Protein AF-A0A820NX47-F1 (afdb_monomer)

pLDDT: mean 87.65, std 7.88, range [65.31, 95.31]

Solvent-accessible surface area (backbone atoms only — not comparable to full-atom values): 5127 Å² total; per-residue (Å²): 118,66,65,67,52,45,78,73,42,63,96,63,88,57,90,90,63,49,72,68,59,54,57,49,37,22,56,49,50,28,53,40,23,71,73,65,37,59,72,48,40,54,53,22,44,54,52,40,56,39,61,71,37,76,85,41,85,61,36,78,70,58,60,73,75,41,46,62,26,22,53,54,26,30,70,74,71,51,56,73,67,52,53,53,65,72,72,110

Foldseek 3Di:
DLVVLPVVQDQDDDVPDDPVNLLVNLVSLLVCLLVDVVVSLVVLVVLVVLCLPPVRPCVVVRDPSNVVSSLNSCVNPHDPVSVVSVVD

Mean predicted aligned error: 4.3 Å

Secondary structure (DSSP, 8-state):
-HHHHHTTS-SSPPTT--HHHHHHHHHHHHHHHHTT-HHHHHHHHHHHHHHH-TT-GGGGGS-GGGHHHHHHHHHH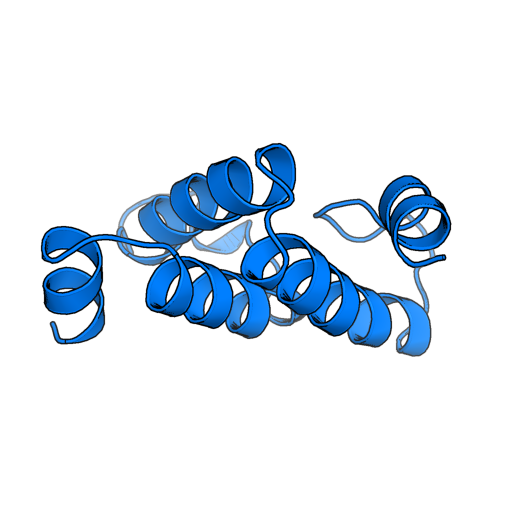H--HHHHHHHH-

InterPro domains:
  IPR024571 ERAP1-like C-terminal domain [PF11838] (1-86)

Organism: NCBI:txid392033

Structure (mmCIF, N/CA/C/O backbone):
data_AF-A0A820NX47-F1
#
_entry.id   AF-A0A820NX47-F1
#
loop_
_atom_site.group_PDB
_atom_site.id
_atom_site.type_symbol
_atom_site.label_atom_id
_atom_site.label_alt_id
_atom_site.label_comp_id
_atom_site.label_asym_id
_atom_site.label_entity_id
_atom_site.label_seq_id
_atom_site.pdbx_PDB_ins_code
_atom_site.Cartn_x
_atom_site.Cartn_y
_atom_site.Cartn_z
_atom_site.occupancy
_atom_site.B_iso_or_equiv
_atom_site.auth_seq_id
_atom_site.auth_comp_id
_atom_site.auth_asym_id
_atom_site.auth_atom_id
_atom_site.pdbx_PDB_model_num
ATOM 1 N N . LEU A 1 1 ? 1.596 -15.014 -10.473 1.00 65.31 1 LEU A N 1
ATOM 2 C CA . LEU A 1 1 ? 1.841 -14.012 -11.541 1.00 65.31 1 LEU A CA 1
ATOM 3 C C . LEU A 1 1 ? 2.106 -12.622 -10.955 1.00 65.31 1 LEU A C 1
ATOM 5 O O . LEU A 1 1 ? 3.198 -12.104 -11.141 1.00 65.31 1 LEU A O 1
ATOM 9 N N . LEU A 1 2 ? 1.161 -12.055 -10.196 1.00 71.62 2 LEU A N 1
ATOM 10 C CA . LEU A 1 2 ? 1.259 -10.689 -9.655 1.00 71.62 2 LEU A CA 1
ATOM 11 C C . LEU A 1 2 ? 2.383 -10.501 -8.626 1.00 71.62 2 LEU A C 1
ATOM 13 O O . LEU A 1 2 ? 2.998 -9.445 -8.598 1.00 71.62 2 LEU A O 1
ATOM 17 N N . SER A 1 3 ? 2.733 -11.537 -7.859 1.00 71.50 3 SER A N 1
ATOM 18 C CA . SER A 1 3 ? 3.826 -11.484 -6.875 1.00 71.50 3 SER A CA 1
ATOM 19 C C . SER A 1 3 ? 5.194 -11.163 -7.495 1.00 71.50 3 SER A C 1
ATOM 21 O O . SER A 1 3 ? 5.986 -10.454 -6.887 1.00 71.50 3 SER A O 1
ATOM 23 N N . ASN A 1 4 ? 5.465 -11.614 -8.727 1.00 77.31 4 ASN A N 1
ATOM 24 C CA . ASN A 1 4 ? 6.721 -11.300 -9.424 1.00 77.31 4 ASN A CA 1
ATOM 25 C C . ASN A 1 4 ? 6.779 -9.839 -9.882 1.00 77.31 4 ASN A C 1
ATOM 27 O O . ASN A 1 4 ? 7.863 -9.275 -9.983 1.00 77.31 4 ASN A O 1
ATOM 31 N N . ILE A 1 5 ? 5.622 -9.246 -10.184 1.00 75.44 5 ILE A N 1
ATOM 32 C CA . ILE A 1 5 ? 5.505 -7.833 -10.549 1.00 75.44 5 ILE A CA 1
ATOM 33 C C . ILE A 1 5 ? 5.579 -6.978 -9.279 1.00 75.44 5 ILE A C 1
ATOM 35 O O . ILE A 1 5 ? 6.330 -6.016 -9.258 1.00 75.44 5 ILE A O 1
ATOM 39 N N . TYR A 1 6 ? 4.904 -7.385 -8.201 1.00 74.69 6 TYR A N 1
ATOM 40 C CA . TYR A 1 6 ? 5.006 -6.763 -6.877 1.00 74.69 6 TYR A CA 1
ATOM 41 C C . TYR A 1 6 ? 6.452 -6.723 -6.363 1.00 74.69 6 TYR A C 1
ATOM 43 O O . TYR A 1 6 ? 6.921 -5.688 -5.924 1.00 74.69 6 TYR A O 1
ATOM 51 N N . ASN A 1 7 ? 7.220 -7.806 -6.493 1.00 77.88 7 ASN A N 1
ATOM 52 C CA . ASN A 1 7 ? 8.627 -7.795 -6.071 1.00 77.88 7 ASN A CA 1
ATOM 53 C C . ASN A 1 7 ? 9.515 -6.848 -6.903 1.00 7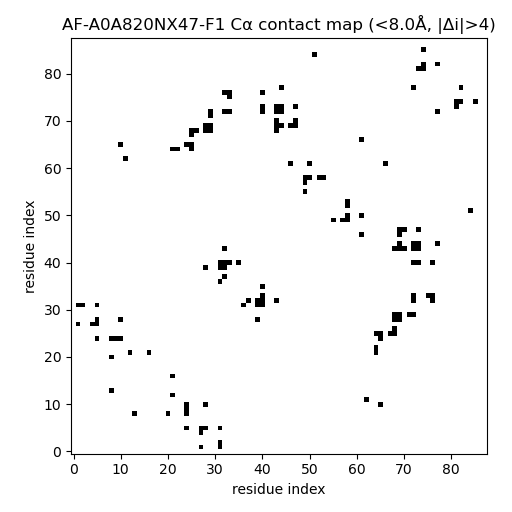7.88 7 ASN A C 1
ATOM 55 O O . ASN A 1 7 ? 10.621 -6.532 -6.482 1.00 77.88 7 ASN A O 1
ATOM 59 N N . LYS A 1 8 ? 9.057 -6.427 -8.089 1.00 75.81 8 LYS A N 1
ATOM 60 C CA . LYS A 1 8 ? 9.734 -5.439 -8.945 1.00 75.81 8 LYS A CA 1
ATOM 61 C C . LYS A 1 8 ? 9.189 -4.021 -8.762 1.00 75.81 8 LYS A C 1
ATOM 63 O O . LYS A 1 8 ? 9.868 -3.071 -9.132 1.00 75.81 8 LYS A O 1
ATOM 68 N N . LEU A 1 9 ? 7.968 -3.888 -8.250 1.00 70.62 9 LEU A N 1
ATOM 69 C CA . LEU A 1 9 ? 7.260 -2.633 -8.031 1.00 70.62 9 LEU A CA 1
ATOM 70 C C . LEU A 1 9 ? 7.048 -2.474 -6.528 1.00 70.62 9 LEU A C 1
ATOM 72 O O . LEU A 1 9 ? 6.122 -3.035 -5.951 1.00 70.62 9 LEU A O 1
ATOM 76 N N . GLU A 1 10 ? 7.935 -1.713 -5.897 1.00 84.00 10 GLU A N 1
ATOM 77 C CA . GLU A 1 10 ? 7.840 -1.383 -4.476 1.00 84.00 10 GLU A CA 1
ATOM 78 C C . GLU A 1 10 ? 6.624 -0.475 -4.185 1.00 84.00 10 GLU A C 1
ATOM 80 O O . GLU A 1 10 ? 5.740 -0.262 -5.020 1.00 84.00 10 GLU A O 1
ATOM 85 N N . TRP A 1 11 ? 6.561 0.117 -2.998 1.00 88.25 11 TRP A N 1
ATOM 86 C CA . TRP A 1 11 ? 5.531 1.111 -2.699 1.00 88.25 11 TRP A CA 1
ATOM 87 C C . TRP A 1 11 ? 5.852 2.493 -3.268 1.00 88.25 11 TRP A C 1
ATOM 89 O O . TRP A 1 11 ? 4.944 3.212 -3.676 1.00 88.25 11 TRP A O 1
ATOM 99 N N . ASP A 1 12 ? 7.134 2.841 -3.345 1.00 89.31 12 ASP A N 1
ATOM 100 C CA . ASP A 1 12 ? 7.592 4.166 -3.754 1.00 89.31 12 ASP A CA 1
ATOM 101 C C . ASP A 1 12 ? 8.223 4.132 -5.154 1.00 89.31 12 ASP A C 1
ATOM 103 O O . ASP A 1 12 ? 8.768 3.094 -5.552 1.00 89.31 12 ASP A O 1
ATOM 107 N N . PRO A 1 13 ? 8.129 5.227 -5.934 1.00 87.75 13 PRO A N 1
ATOM 108 C CA . PRO A 1 13 ? 8.692 5.287 -7.277 1.00 87.75 13 PRO A CA 1
ATOM 109 C C . PRO A 1 13 ? 10.160 4.890 -7.312 1.00 87.75 13 PRO A C 1
ATOM 111 O O . PRO A 1 13 ? 10.957 5.334 -6.486 1.00 87.75 13 PRO A O 1
ATOM 114 N N . LEU A 1 14 ? 10.522 4.092 -8.311 1.00 87.00 14 LEU A N 1
ATOM 115 C CA . LEU A 1 14 ? 11.919 3.754 -8.556 1.00 87.00 14 LEU A CA 1
ATOM 116 C C . LEU A 1 14 ? 12.610 4.884 -9.340 1.00 87.00 14 LEU A C 1
ATOM 118 O O . LEU A 1 14 ? 11.947 5.603 -10.097 1.00 87.00 14 LEU A O 1
ATOM 122 N N . PRO A 1 15 ? 13.942 5.035 -9.222 1.00 85.44 15 PRO A N 1
ATOM 123 C CA . PRO A 1 15 ? 14.692 5.946 -10.078 1.00 85.44 15 PRO A CA 1
ATOM 124 C C . PRO A 1 15 ? 14.416 5.657 -11.559 1.00 85.44 15 PRO A C 1
ATOM 126 O O . PRO A 1 15 ? 14.473 4.506 -11.990 1.00 85.44 15 PRO A O 1
ATOM 129 N N . ASN A 1 16 ? 14.141 6.706 -12.339 1.00 85.69 16 ASN A N 1
ATOM 130 C CA . ASN A 1 16 ? 13.795 6.615 -13.764 1.00 85.69 16 ASN A CA 1
ATO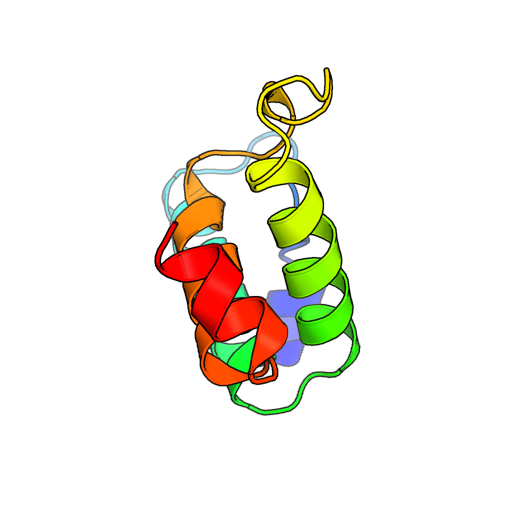M 131 C C . ASN A 1 16 ? 12.517 5.806 -14.065 1.00 85.69 16 ASN A C 1
ATOM 133 O O . ASN A 1 16 ? 12.372 5.256 -15.159 1.00 85.69 16 ASN A O 1
ATOM 137 N N . GLU A 1 17 ? 11.578 5.726 -13.117 1.00 85.38 17 GLU A N 1
ATOM 138 C CA . GLU A 1 17 ? 10.278 5.106 -13.362 1.00 85.38 17 GLU A CA 1
ATOM 139 C C . GLU A 1 17 ? 9.486 5.862 -14.444 1.00 85.38 17 GLU A C 1
ATOM 141 O O . GLU A 1 17 ? 9.214 7.057 -14.334 1.00 85.38 17 GLU A O 1
ATOM 146 N N . GLY A 1 18 ? 9.073 5.139 -15.487 1.00 87.56 18 GLY A N 1
ATOM 147 C CA . GLY A 1 18 ? 8.162 5.659 -16.504 1.0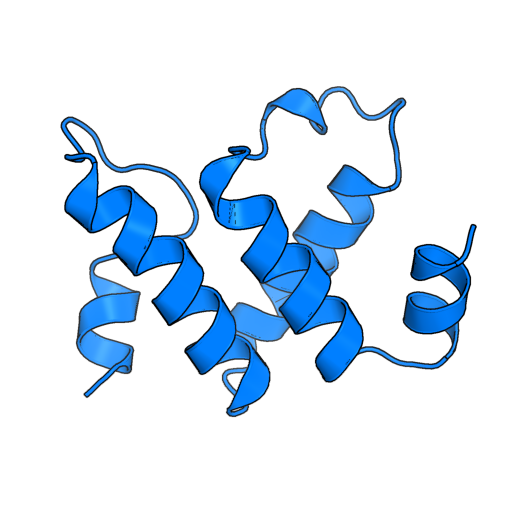0 87.56 18 GLY A CA 1
ATOM 148 C C . GLY A 1 18 ? 6.700 5.660 -16.043 1.00 87.56 18 GLY A C 1
ATOM 149 O O . GLY A 1 18 ? 6.292 4.852 -15.209 1.00 87.56 18 GLY A O 1
ATOM 150 N N . LEU A 1 19 ? 5.876 6.510 -16.666 1.00 86.62 19 LEU A N 1
ATOM 151 C CA . LEU A 1 19 ? 4.448 6.672 -16.344 1.00 86.62 19 LEU A CA 1
ATOM 152 C C . LEU A 1 19 ? 3.674 5.342 -16.291 1.00 86.62 19 LEU A C 1
ATOM 154 O O . LEU A 1 19 ? 2.862 5.126 -15.398 1.00 86.62 19 LEU A O 1
ATOM 158 N N . GLN A 1 20 ? 3.946 4.432 -17.228 1.00 88.12 20 GLN A N 1
ATOM 159 C CA . GLN A 1 20 ? 3.273 3.131 -17.315 1.00 88.12 20 GLN A CA 1
ATOM 160 C C . GLN A 1 20 ? 3.552 2.252 -16.088 1.00 88.12 20 GLN A C 1
ATOM 162 O O . GLN A 1 20 ? 2.641 1.605 -15.576 1.00 88.12 20 GLN A O 1
ATOM 167 N N . ALA A 1 21 ? 4.794 2.250 -15.593 1.00 87.31 21 ALA A N 1
ATOM 168 C CA . ALA A 1 21 ? 5.167 1.516 -14.387 1.00 87.31 21 ALA A CA 1
ATOM 169 C C . ALA A 1 21 ? 4.541 2.147 -13.133 1.00 87.31 21 ALA A C 1
ATOM 171 O O . ALA A 1 21 ? 3.999 1.420 -12.301 1.00 87.31 21 ALA A O 1
ATOM 172 N N . ALA A 1 22 ? 4.486 3.482 -13.067 1.00 86.38 22 ALA A N 1
ATOM 173 C CA . ALA A 1 22 ? 3.808 4.192 -11.984 1.00 86.38 22 ALA A CA 1
ATOM 174 C C . ALA A 1 22 ? 2.300 3.877 -11.929 1.00 86.38 22 ALA A C 1
ATOM 176 O O . ALA A 1 22 ? 1.762 3.637 -10.851 1.00 86.38 22 ALA A O 1
ATOM 177 N N . MET A 1 23 ? 1.618 3.819 -13.079 1.00 86.44 23 MET A N 1
ATOM 178 C CA . MET A 1 23 ? 0.201 3.426 -13.151 1.00 86.44 23 MET A CA 1
ATOM 179 C C . MET A 1 23 ? -0.008 1.951 -12.790 1.00 86.44 23 MET A C 1
ATOM 181 O O . MET A 1 23 ? -0.948 1.608 -12.074 1.00 86.44 23 MET A O 1
ATOM 185 N N . LEU A 1 24 ? 0.873 1.066 -13.268 1.00 89.75 24 LEU A N 1
ATOM 186 C CA . LEU A 1 24 ? 0.794 -0.360 -12.964 1.00 89.75 24 LEU A CA 1
ATOM 187 C C . LEU A 1 24 ? 0.968 -0.627 -11.464 1.00 89.75 24 LEU A C 1
ATOM 189 O O . LEU A 1 24 ? 0.309 -1.516 -10.928 1.00 89.75 24 LEU A O 1
ATOM 193 N N . ARG A 1 25 ? 1.815 0.148 -10.778 1.00 92.19 25 ARG A N 1
ATOM 194 C CA . ARG A 1 25 ? 2.051 0.033 -9.334 1.00 92.19 25 ARG A CA 1
ATOM 195 C C . ARG A 1 25 ? 0.757 0.112 -8.530 1.00 92.19 25 ARG A C 1
ATOM 197 O O . ARG A 1 25 ? 0.502 -0.788 -7.738 1.00 92.19 25 ARG A O 1
ATOM 204 N N . ASP A 1 26 ? -0.075 1.123 -8.769 1.00 91.44 26 ASP A N 1
ATOM 205 C CA . ASP A 1 26 ? -1.335 1.302 -8.033 1.00 91.44 26 ASP A CA 1
ATOM 206 C C . ASP A 1 26 ? -2.273 0.096 -8.215 1.00 91.44 26 ASP A C 1
ATOM 208 O O . ASP A 1 26 ? -2.757 -0.488 -7.245 1.00 91.44 26 ASP A O 1
ATOM 212 N N . ILE A 1 27 ? -2.415 -0.377 -9.458 1.00 91.62 27 ILE A N 1
ATOM 213 C CA . ILE A 1 27 ? -3.233 -1.552 -9.800 1.00 91.62 27 ILE A CA 1
ATOM 214 C C . ILE A 1 27 ? -2.727 -2.809 -9.078 1.00 91.62 27 ILE A C 1
ATOM 216 O O . ILE A 1 27 ? -3.515 -3.587 -8.532 1.00 91.62 27 ILE A O 1
ATOM 220 N N . ILE A 1 28 ? -1.410 -3.024 -9.062 1.00 92.25 28 ILE A N 1
ATOM 221 C CA . ILE A 1 28 ? -0.802 -4.186 -8.407 1.00 92.25 28 ILE A CA 1
ATOM 222 C C . ILE A 1 28 ? -0.980 -4.113 -6.890 1.00 92.25 28 ILE A C 1
ATOM 224 O O . ILE A 1 28 ? -1.323 -5.130 -6.286 1.00 92.25 28 ILE A O 1
ATOM 228 N N . LEU A 1 29 ? -0.794 -2.942 -6.275 1.00 92.25 29 LEU A N 1
ATOM 229 C CA . LEU A 1 29 ? -0.989 -2.752 -4.835 1.00 92.25 29 LEU A CA 1
ATOM 230 C C . LEU A 1 29 ? -2.440 -3.0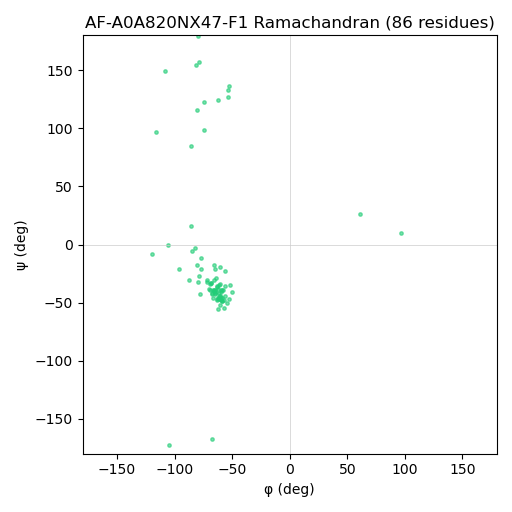40 -4.427 1.00 92.25 29 LEU A C 1
ATOM 232 O O . LEU A 1 29 ? -2.656 -3.801 -3.481 1.00 92.25 29 LEU A O 1
ATOM 236 N N . ILE A 1 30 ? -3.421 -2.541 -5.188 1.00 93.38 30 ILE A N 1
ATOM 237 C CA . ILE A 1 30 ? -4.847 -2.848 -4.984 1.00 93.38 30 ILE A CA 1
ATOM 238 C C . ILE A 1 30 ? -5.079 -4.354 -5.044 1.00 93.38 30 ILE A C 1
ATOM 240 O O . ILE A 1 30 ? -5.635 -4.948 -4.117 1.00 93.38 30 ILE A O 1
ATOM 244 N N . GLN A 1 31 ? -4.643 -4.995 -6.129 1.00 94.00 31 GLN A N 1
ATOM 245 C CA . GLN A 1 31 ? -4.929 -6.407 -6.341 1.00 94.00 31 GLN A CA 1
ATOM 246 C C . GLN A 1 31 ? -4.255 -7.271 -5.268 1.00 94.00 31 GLN A C 1
ATOM 248 O O . GLN A 1 31 ? -4.885 -8.176 -4.727 1.00 94.00 31 GLN A O 1
ATOM 253 N N . MET A 1 32 ? -3.008 -6.982 -4.898 1.00 92.56 32 MET A N 1
ATOM 254 C CA . MET A 1 32 ? -2.312 -7.706 -3.831 1.00 92.56 32 MET A CA 1
ATOM 255 C C . MET A 1 32 ? -3.024 -7.533 -2.483 1.00 92.56 32 MET A C 1
ATOM 257 O O . MET A 1 32 ? -3.284 -8.521 -1.792 1.00 92.56 32 MET A O 1
ATOM 261 N N . GLY A 1 33 ? -3.402 -6.301 -2.134 1.00 92.81 33 GLY A N 1
ATOM 262 C CA . GLY A 1 33 ? -4.118 -5.996 -0.900 1.00 92.81 33 GLY A CA 1
ATOM 263 C C . GLY A 1 33 ? -5.469 -6.708 -0.810 1.00 92.81 33 GLY A C 1
ATOM 264 O O . GLY A 1 33 ? -5.730 -7.438 0.149 1.00 92.81 33 GLY A O 1
ATOM 265 N N . ILE A 1 34 ? -6.316 -6.576 -1.832 1.00 92.44 34 ILE A N 1
ATOM 266 C CA . ILE A 1 34 ? -7.658 -7.178 -1.843 1.00 92.44 34 ILE A CA 1
ATOM 267 C C . ILE A 1 34 ? -7.584 -8.712 -1.783 1.00 92.44 34 ILE A C 1
ATOM 269 O O . ILE A 1 34 ? -8.353 -9.326 -1.043 1.00 92.44 34 ILE A O 1
ATOM 273 N N . ASN A 1 35 ? -6.610 -9.333 -2.456 1.00 92.00 35 ASN A N 1
ATOM 274 C CA . ASN A 1 35 ? -6.495 -10.796 -2.553 1.00 92.00 35 ASN A CA 1
ATOM 275 C C . ASN A 1 35 ? -5.738 -11.471 -1.398 1.00 92.00 35 ASN A C 1
ATOM 277 O O . ASN A 1 35 ? -5.347 -12.628 -1.523 1.00 92.00 35 ASN A O 1
ATOM 281 N N . GLY A 1 36 ? -5.532 -10.799 -0.264 1.00 89.62 36 GLY A N 1
ATOM 282 C CA . GLY A 1 36 ? -5.010 -11.487 0.925 1.00 89.62 36 GLY A CA 1
ATOM 283 C C . GLY A 1 36 ? -3.513 -11.375 1.146 1.00 89.62 36 GLY A C 1
ATOM 284 O O . GLY A 1 36 ? -2.995 -12.053 2.028 1.00 89.62 36 GLY A O 1
ATOM 285 N N . HIS A 1 37 ? -2.796 -10.533 0.400 1.00 92.50 37 HIS A N 1
ATOM 286 C CA . HIS A 1 37 ? -1.375 -10.348 0.661 1.00 92.50 37 HIS A CA 1
ATOM 287 C C . HIS A 1 37 ? -1.158 -9.494 1.920 1.00 92.50 37 HIS A C 1
ATOM 289 O O . HIS A 1 37 ? -1.224 -8.265 1.873 1.00 92.50 37 HIS A O 1
ATOM 295 N N . ASN A 1 38 ? -0.885 -10.157 3.049 1.00 92.25 38 ASN A N 1
ATOM 296 C CA . ASN A 1 38 ? -0.797 -9.529 4.374 1.00 92.25 38 ASN A CA 1
ATOM 297 C C . ASN A 1 38 ? 0.160 -8.332 4.421 1.00 92.25 38 ASN A C 1
ATOM 299 O O . ASN A 1 38 ? -0.245 -7.262 4.860 1.00 92.25 38 ASN A O 1
ATOM 303 N N . LYS A 1 39 ? 1.372 -8.453 3.860 1.00 91.75 39 LYS A N 1
ATOM 304 C CA . LYS A 1 39 ? 2.345 -7.343 3.834 1.00 91.75 39 LYS A CA 1
ATOM 305 C C . LYS A 1 39 ? 1.807 -6.103 3.120 1.00 91.75 39 LYS A C 1
ATOM 307 O O . LYS A 1 39 ? 2.046 -4.983 3.554 1.00 91.75 39 LYS A O 1
ATOM 312 N N . THR A 1 40 ? 1.074 -6.293 2.021 1.00 93.00 40 THR A N 1
ATOM 313 C CA . THR A 1 40 ? 0.465 -5.169 1.297 1.00 93.00 40 THR A CA 1
ATOM 314 C C . THR A 1 40 ? -0.679 -4.560 2.096 1.00 93.00 40 THR A C 1
ATOM 316 O O . THR A 1 40 ? -0.813 -3.343 2.124 1.00 93.00 40 THR A O 1
ATOM 319 N N . ARG A 1 41 ? -1.486 -5.378 2.780 1.00 94.56 41 ARG A N 1
ATOM 320 C CA . ARG A 1 41 ? -2.560 -4.878 3.647 1.00 94.56 41 ARG A CA 1
ATOM 321 C C . ARG A 1 41 ? -2.009 -4.060 4.808 1.00 94.56 41 ARG A C 1
ATOM 323 O O . ARG A 1 41 ? -2.508 -2.970 5.056 1.00 94.56 41 ARG A O 1
ATOM 330 N N . GLU A 1 42 ? -0.994 -4.566 5.497 1.00 94.56 42 GLU A N 1
ATOM 331 C CA . GLU A 1 42 ? -0.362 -3.888 6.633 1.00 94.56 42 GLU A CA 1
ATOM 332 C C . GLU A 1 42 ? 0.205 -2.524 6.220 1.00 94.56 42 GLU A C 1
ATOM 334 O O . GLU A 1 42 ? -0.103 -1.507 6.843 1.00 94.56 42 GLU A O 1
ATOM 339 N N . GLU A 1 43 ? 0.960 -2.475 5.120 1.00 94.81 43 GLU A N 1
ATOM 340 C CA . GLU A 1 43 ? 1.539 -1.220 4.635 1.00 94.81 43 GLU A CA 1
ATOM 341 C C . GLU A 1 43 ? 0.465 -0.258 4.087 1.00 94.81 43 GLU A C 1
ATOM 343 O O . GLU A 1 43 ? 0.561 0.948 4.322 1.00 94.81 43 GLU A O 1
ATOM 348 N N . ALA A 1 44 ? -0.611 -0.763 3.463 1.00 95.31 44 ALA A N 1
ATOM 349 C CA . ALA A 1 44 ? -1.760 0.060 3.070 1.00 95.31 44 ALA A CA 1
ATOM 350 C C . ALA A 1 44 ? -2.401 0.745 4.284 1.00 95.31 44 ALA A C 1
ATOM 352 O O . ALA A 1 44 ? -2.614 1.954 4.260 1.00 95.31 44 ALA A O 1
ATOM 353 N N . HIS A 1 45 ? -2.663 0.003 5.363 1.00 94.69 45 HIS A N 1
ATOM 354 C CA . HIS A 1 45 ? -3.260 0.565 6.577 1.00 94.69 45 HIS A CA 1
ATOM 355 C C . HIS A 1 45 ? -2.338 1.579 7.250 1.00 94.69 45 HIS A C 1
ATOM 357 O O . HIS A 1 45 ? -2.786 2.653 7.644 1.00 94.69 45 HIS A O 1
ATOM 363 N N . LYS A 1 46 ? -1.038 1.287 7.335 1.00 94.25 46 LYS A N 1
ATOM 364 C CA . LYS A 1 46 ? -0.053 2.225 7.882 1.00 94.25 46 LYS A CA 1
ATOM 365 C C . LYS A 1 46 ? -0.027 3.537 7.094 1.00 94.25 46 LYS A C 1
ATOM 367 O O . LYS A 1 46 ? -0.085 4.612 7.688 1.00 94.25 46 LYS A O 1
ATOM 372 N N . ARG A 1 47 ? 0.039 3.467 5.760 1.00 94.50 47 ARG A N 1
ATOM 373 C CA . ARG A 1 47 ? 0.041 4.657 4.893 1.00 94.50 47 ARG A CA 1
ATOM 374 C C . ARG A 1 47 ? -1.297 5.391 4.917 1.00 94.50 47 ARG A C 1
ATOM 376 O O . ARG A 1 47 ? -1.303 6.616 4.875 1.00 94.50 47 ARG A O 1
ATOM 383 N N . PHE A 1 48 ? -2.410 4.677 5.063 1.00 94.88 48 PHE A N 1
ATOM 384 C CA . PHE A 1 48 ? -3.729 5.276 5.263 1.00 94.88 48 PHE A CA 1
ATOM 385 C C . PHE A 1 48 ? -3.770 6.152 6.525 1.00 94.88 48 PHE A C 1
ATOM 387 O O . PHE A 1 48 ? -4.180 7.305 6.439 1.00 94.88 48 PHE A O 1
ATOM 394 N N . GLN A 1 49 ? -3.236 5.681 7.657 1.00 93.12 49 GLN A N 1
ATOM 395 C CA . GLN A 1 49 ? -3.157 6.491 8.884 1.00 93.12 49 GLN A CA 1
ATOM 396 C C . GLN A 1 49 ? -2.305 7.761 8.712 1.00 93.12 49 GLN A C 1
ATOM 398 O O . GLN A 1 49 ? -2.623 8.814 9.263 1.00 93.12 49 GLN A O 1
ATOM 403 N N . ILE A 1 50 ? -1.237 7.694 7.908 1.00 92.56 50 ILE A N 1
ATOM 404 C CA . ILE A 1 50 ? -0.429 8.874 7.561 1.00 92.56 50 ILE A CA 1
ATOM 405 C C . ILE A 1 50 ? -1.242 9.863 6.712 1.00 92.56 50 ILE A C 1
ATOM 407 O O . ILE A 1 50 ? -1.131 11.067 6.929 1.00 92.56 50 ILE A O 1
ATOM 411 N N . LEU A 1 51 ? -2.063 9.371 5.776 1.00 91.31 51 LEU A N 1
ATOM 412 C CA . LEU A 1 51 ? -2.922 10.212 4.934 1.00 91.31 51 LEU A CA 1
ATOM 413 C C . LEU A 1 51 ? -4.058 10.887 5.715 1.00 91.31 51 LEU A C 1
ATOM 415 O O . LEU A 1 51 ? -4.432 12.003 5.373 1.00 91.31 51 LEU A O 1
ATOM 419 N N . LEU A 1 52 ? -4.601 10.248 6.753 1.00 89.31 52 LEU A N 1
ATOM 420 C CA . LEU A 1 52 ? -5.658 10.844 7.580 1.00 89.31 52 LEU A CA 1
ATOM 421 C C . LEU A 1 52 ? -5.151 11.971 8.482 1.00 89.31 52 LEU A C 1
ATOM 423 O O . LEU A 1 52 ? -5.873 12.923 8.769 1.00 89.31 52 LEU A O 1
ATOM 427 N N . ASN A 1 53 ? -3.905 11.882 8.944 1.00 84.44 53 ASN A N 1
ATOM 428 C CA . ASN A 1 53 ? -3.324 12.916 9.783 1.00 84.44 53 ASN A CA 1
ATOM 429 C C . ASN A 1 53 ? -2.719 14.025 8.910 1.00 84.44 53 ASN A C 1
ATOM 431 O O . ASN A 1 53 ? -1.518 14.036 8.647 1.00 84.44 53 ASN A O 1
ATOM 435 N N . SER A 1 54 ? -3.545 14.982 8.482 1.00 68.69 54 SER A N 1
ATOM 436 C CA . SER A 1 54 ? -3.121 16.115 7.641 1.00 68.69 54 SER A CA 1
ATOM 437 C C . SER A 1 54 ? -2.053 17.011 8.287 1.00 68.69 54 SER A C 1
ATOM 439 O O . SER A 1 54 ? -1.353 17.731 7.582 1.00 68.69 54 SER A O 1
ATOM 441 N N . ASN A 1 55 ? -1.902 16.955 9.616 1.00 70.19 55 ASN A N 1
ATOM 442 C CA . ASN A 1 55 ? -0.855 17.662 10.362 1.00 70.19 55 ASN A CA 1
ATOM 443 C C . ASN A 1 55 ? 0.472 16.883 10.411 1.00 70.19 55 ASN A C 1
ATOM 445 O O . ASN A 1 55 ? 1.474 17.382 10.923 1.00 70.19 55 ASN A O 1
ATOM 449 N N . ASN A 1 56 ? 0.499 15.651 9.898 1.00 75.00 56 ASN A N 1
ATOM 450 C CA . ASN A 1 56 ? 1.708 14.852 9.807 1.00 75.00 56 ASN A CA 1
ATOM 451 C C . ASN A 1 56 ? 2.585 15.394 8.675 1.00 75.00 56 ASN A C 1
ATOM 453 O O . ASN A 1 56 ? 2.179 15.420 7.515 1.00 75.00 56 ASN A O 1
ATOM 457 N N . GLN A 1 57 ? 3.826 15.764 8.991 1.00 69.00 57 GLN A N 1
ATOM 458 C CA . GLN A 1 57 ? 4.810 16.218 8.000 1.00 69.00 57 GLN A CA 1
ATOM 459 C C . GLN A 1 57 ? 5.045 15.176 6.887 1.00 69.00 57 GLN A C 1
ATOM 461 O O . GLN A 1 57 ? 5.411 15.527 5.767 1.00 69.00 57 GLN A O 1
ATOM 466 N N . ASN A 1 58 ? 4.757 13.900 7.166 1.00 75.19 58 ASN A N 1
ATOM 467 C CA . ASN A 1 58 ? 4.846 12.797 6.211 1.00 75.19 58 ASN A CA 1
ATOM 468 C C . ASN A 1 58 ? 3.613 12.656 5.299 1.00 75.19 58 ASN A C 1
ATOM 470 O O . ASN A 1 58 ? 3.615 11.824 4.401 1.00 75.19 58 ASN A O 1
ATOM 474 N N . HIS A 1 59 ? 2.560 13.459 5.465 1.00 77.44 59 HIS A N 1
ATOM 475 C CA . HIS A 1 59 ? 1.403 13.427 4.564 1.00 77.44 59 HIS A CA 1
ATOM 476 C C . HIS A 1 59 ? 1.813 13.710 3.103 1.00 77.44 59 HIS A C 1
ATOM 478 O O . HIS A 1 59 ? 1.341 13.069 2.161 1.00 77.44 59 HIS A O 1
ATOM 484 N N . HIS A 1 60 ? 2.754 14.640 2.905 1.00 78.38 60 HIS A N 1
ATOM 485 C CA . HIS A 1 60 ? 3.270 14.998 1.583 1.00 78.38 60 HIS A CA 1
ATOM 486 C C . HIS A 1 60 ? 4.273 13.989 1.008 1.00 78.38 60 HIS A C 1
ATOM 488 O O . HIS A 1 60 ? 4.569 14.067 -0.182 1.00 78.38 60 HIS A O 1
ATOM 494 N N . SER A 1 61 ? 4.778 13.037 1.804 1.00 84.25 61 SER A N 1
ATOM 495 C CA . SER A 1 61 ? 5.729 12.030 1.315 1.00 84.25 61 SER A CA 1
ATOM 496 C C . SER A 1 61 ? 5.047 10.877 0.574 1.00 84.25 61 SER A C 1
ATOM 498 O O . SER A 1 61 ? 5.696 10.180 -0.203 1.00 84.25 61 SER A O 1
ATOM 500 N N . ILE A 1 62 ? 3.731 10.699 0.745 1.00 90.19 62 ILE A N 1
ATOM 501 C CA . ILE A 1 62 ? 2.972 9.675 0.023 1.00 90.19 62 ILE A CA 1
ATOM 502 C C . ILE A 1 62 ? 2.633 10.171 -1.381 1.00 90.19 62 ILE A C 1
ATOM 504 O O . ILE A 1 62 ? 1.835 11.104 -1.565 1.00 90.19 62 ILE A O 1
ATOM 508 N N . ASN A 1 63 ? 3.198 9.475 -2.369 1.00 89.44 63 ASN A N 1
ATOM 509 C CA . ASN A 1 63 ? 2.960 9.733 -3.781 1.00 89.44 63 ASN A CA 1
ATOM 510 C C . ASN A 1 63 ? 1.447 9.722 -4.101 1.00 89.44 63 ASN A C 1
ATOM 512 O O . ASN A 1 63 ? 0.768 8.736 -3.802 1.00 89.44 63 ASN A O 1
ATOM 516 N N . PRO A 1 64 ? 0.905 10.780 -4.735 1.00 89.00 64 PRO A N 1
ATOM 517 C CA . PRO A 1 64 ? -0.492 10.835 -5.163 1.00 89.00 64 PRO A CA 1
ATOM 518 C C . PRO A 1 64 ? -0.964 9.635 -5.995 1.00 89.00 64 PRO A C 1
ATOM 520 O O . PRO A 1 64 ? -2.098 9.196 -5.823 1.00 89.00 64 PRO A O 1
ATOM 523 N N . ASN A 1 65 ? -0.093 9.067 -6.833 1.00 88.50 65 ASN A N 1
ATOM 524 C CA . ASN A 1 65 ? -0.430 7.983 -7.759 1.00 88.50 65 ASN A CA 1
ATOM 525 C C . ASN A 1 65 ? -0.825 6.674 -7.065 1.00 88.50 65 ASN A C 1
ATOM 527 O O . ASN A 1 65 ? -1.477 5.856 -7.695 1.00 88.50 65 ASN A O 1
ATOM 531 N N . ILE A 1 66 ? -0.446 6.472 -5.797 1.00 92.12 66 ILE A N 1
ATOM 532 C CA . ILE A 1 66 ? -0.774 5.252 -5.035 1.00 92.12 66 ILE A CA 1
ATOM 533 C C . ILE A 1 66 ? -1.875 5.471 -3.989 1.00 92.12 66 ILE A C 1
ATOM 535 O O . ILE A 1 66 ? -2.225 4.557 -3.240 1.00 92.12 66 ILE A O 1
ATOM 539 N N . ARG A 1 67 ? -2.399 6.700 -3.863 1.00 92.56 67 ARG A N 1
ATOM 540 C CA . ARG A 1 67 ? -3.385 7.023 -2.819 1.00 92.56 67 ARG A CA 1
ATOM 541 C C . ARG A 1 67 ? -4.685 6.265 -3.031 1.00 92.56 67 ARG A C 1
ATOM 543 O O . ARG A 1 67 ? -5.254 5.778 -2.058 1.00 92.56 67 ARG A O 1
ATOM 550 N N . ALA A 1 68 ? -5.120 6.119 -4.283 1.00 92.19 68 ALA A N 1
ATOM 551 C CA . ALA A 1 68 ? -6.290 5.314 -4.618 1.00 92.19 68 ALA A CA 1
ATOM 552 C C . ALA A 1 68 ? -6.119 3.874 -4.117 1.00 92.19 68 ALA A C 1
ATOM 554 O O . ALA A 1 68 ? -6.992 3.367 -3.412 1.00 92.19 68 ALA A O 1
ATOM 555 N N . GLY A 1 69 ? -4.966 3.253 -4.374 1.00 92.94 69 GLY A N 1
ATOM 556 C CA . GLY A 1 69 ? -4.681 1.913 -3.890 1.00 92.94 69 GLY A CA 1
ATOM 557 C C . GLY A 1 69 ? -4.623 1.786 -2.376 1.00 92.94 69 GLY A C 1
ATOM 558 O O . GLY A 1 69 ? -5.122 0.796 -1.835 1.00 92.94 69 GLY A O 1
ATOM 559 N N . ILE A 1 70 ? -4.107 2.800 -1.682 1.00 95.06 70 ILE A N 1
ATOM 560 C CA . ILE A 1 70 ? -4.123 2.868 -0.216 1.00 95.06 70 ILE A CA 1
ATOM 561 C C . ILE A 1 70 ? -5.565 2.904 0.308 1.00 95.06 70 ILE A C 1
ATOM 563 O O . ILE A 1 70 ? -5.946 2.028 1.087 1.00 95.06 70 ILE A O 1
ATOM 567 N N . TYR A 1 71 ? -6.379 3.864 -0.146 1.00 94.75 71 TYR A N 1
ATOM 568 C CA . TYR A 1 71 ? -7.760 4.028 0.321 1.00 94.75 71 TYR A CA 1
ATOM 569 C C . TYR A 1 71 ? -8.622 2.806 0.009 1.00 94.75 71 TYR A C 1
ATOM 571 O O . TYR A 1 71 ? -9.312 2.301 0.890 1.00 94.75 71 TYR A O 1
ATOM 579 N N . LEU A 1 72 ? -8.560 2.288 -1.221 1.00 94.88 72 LEU A N 1
ATOM 580 C CA . LEU A 1 72 ? -9.364 1.136 -1.633 1.00 94.88 72 LEU A CA 1
ATOM 581 C C . LEU A 1 72 ? -8.975 -0.133 -0.874 1.00 94.88 72 LEU A C 1
ATOM 583 O O . LEU A 1 72 ? -9.847 -0.901 -0.465 1.00 94.88 72 LEU A 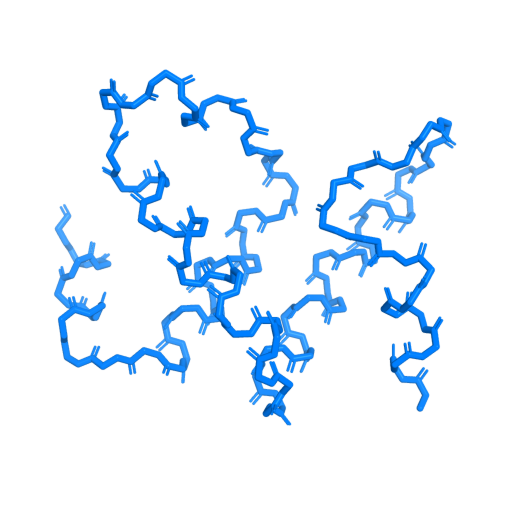O 1
ATOM 587 N N . THR A 1 73 ? -7.678 -0.351 -0.651 1.00 95.00 73 THR A N 1
ATOM 588 C CA . THR A 1 73 ? -7.212 -1.513 0.112 1.00 95.00 73 THR A CA 1
ATOM 589 C C . THR A 1 73 ? -7.640 -1.410 1.572 1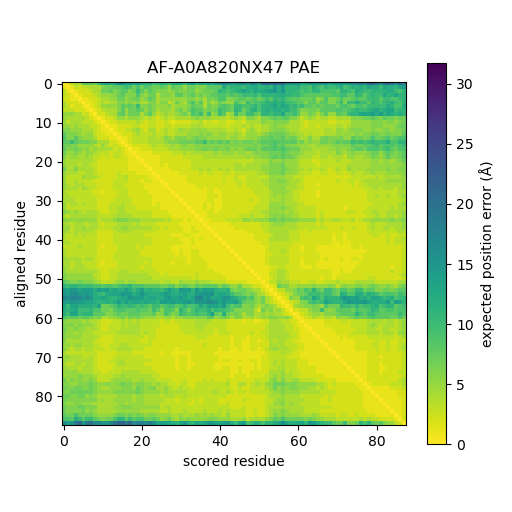.00 95.00 73 THR A C 1
ATOM 591 O O . THR A 1 73 ? -8.186 -2.379 2.103 1.00 95.00 73 THR A O 1
ATOM 594 N N . ALA A 1 74 ? -7.457 -0.248 2.208 1.00 95.19 74 ALA A N 1
ATOM 595 C CA . ALA A 1 74 ? -7.891 -0.016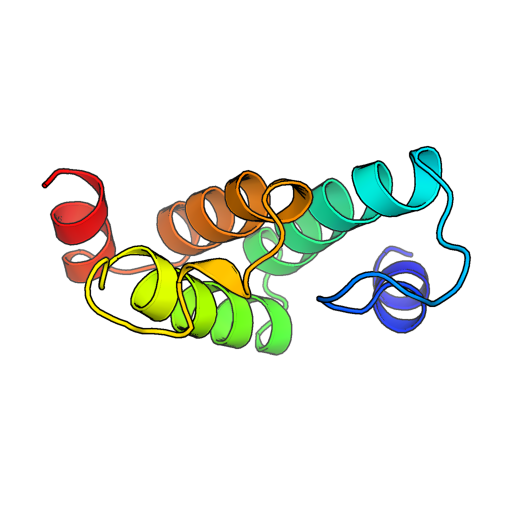 3.584 1.00 95.19 74 ALA A CA 1
ATOM 596 C C . ALA A 1 74 ? -9.413 -0.184 3.720 1.00 95.19 74 ALA A C 1
ATOM 598 O O . ALA A 1 74 ? -9.869 -0.944 4.565 1.00 95.19 74 ALA A O 1
ATOM 599 N N . ALA A 1 75 ? -10.204 0.402 2.818 1.00 94.50 75 ALA A N 1
ATOM 600 C CA . ALA A 1 75 ? -11.660 0.260 2.815 1.00 94.50 75 ALA A CA 1
ATOM 601 C C . ALA A 1 75 ? -12.113 -1.202 2.673 1.00 94.50 75 ALA A C 1
ATOM 603 O O . ALA A 1 75 ? -13.062 -1.635 3.322 1.00 94.50 75 ALA A O 1
ATOM 604 N N . LYS A 1 76 ? -11.441 -1.982 1.815 1.00 94.94 76 LYS A N 1
ATOM 605 C CA . LYS A 1 76 ? -11.828 -3.370 1.533 1.00 94.94 76 LYS A CA 1
ATOM 606 C C . LYS A 1 76 ? -11.400 -4.358 2.617 1.00 94.94 76 LYS A C 1
ATOM 608 O O . LYS A 1 76 ? -11.997 -5.429 2.716 1.00 94.94 76 LYS A O 1
ATOM 613 N N . THR A 1 77 ? -10.335 -4.052 3.353 1.00 93.62 77 THR A N 1
ATOM 614 C CA . THR A 1 77 ? -9.683 -5.003 4.271 1.00 93.62 77 THR A CA 1
ATOM 615 C C . THR A 1 77 ? -9.673 -4.549 5.729 1.00 93.62 77 THR A C 1
ATOM 617 O O . THR A 1 77 ? -9.304 -5.338 6.597 1.00 93.62 77 THR A O 1
ATOM 620 N N . GLY A 1 78 ? -10.093 -3.313 5.989 1.00 89.75 78 GLY A N 1
ATOM 621 C CA . GLY A 1 78 ? -10.208 -2.719 7.310 1.00 89.75 78 GLY A CA 1
ATOM 622 C C . GLY A 1 78 ? -11.465 -3.138 8.067 1.00 89.75 78 GLY A C 1
ATOM 623 O O . GLY A 1 78 ? -12.293 -3.922 7.602 1.00 89.75 78 GLY A O 1
ATOM 624 N N . ASN A 1 79 ? -11.579 -2.610 9.279 1.00 92.00 79 ASN A N 1
ATOM 625 C CA . ASN A 1 79 ? -12.656 -2.876 10.227 1.00 92.00 79 ASN A CA 1
ATOM 626 C C . ASN A 1 79 ? -13.633 -1.681 10.303 1.00 92.00 79 ASN A C 1
ATOM 628 O O . ASN A 1 79 ? -13.526 -0.720 9.540 1.00 92.00 79 ASN A O 1
ATOM 632 N N . GLN A 1 80 ? -14.577 -1.729 11.249 1.00 93.19 80 GLN A N 1
ATOM 633 C CA . GLN A 1 80 ? -15.538 -0.642 11.469 1.00 93.19 80 GLN A CA 1
ATOM 634 C C . GLN A 1 80 ? -14.856 0.708 11.739 1.00 93.19 80 GLN A C 1
ATOM 636 O O . GLN A 1 80 ? -15.341 1.736 11.285 1.00 93.19 80 GLN A O 1
ATOM 641 N N . GLU A 1 81 ? -13.723 0.719 12.441 1.00 93.81 81 GLU A N 1
ATOM 642 C CA . GLU A 1 81 ? -12.977 1.948 12.725 1.00 93.81 81 GLU A CA 1
ATOM 643 C C . GLU A 1 81 ? -12.463 2.602 11.435 1.00 93.81 81 GLU A C 1
ATOM 645 O O . GLU A 1 81 ? -12.677 3.793 11.225 1.00 93.81 81 GLU A O 1
ATOM 650 N N . ILE A 1 82 ? -11.861 1.817 10.533 1.00 92.62 82 ILE A N 1
ATOM 651 C CA . ILE A 1 82 ? -11.420 2.301 9.215 1.00 92.62 82 ILE A CA 1
ATOM 652 C C . ILE A 1 82 ? -12.602 2.842 8.404 1.00 92.62 82 ILE A C 1
ATOM 654 O O . ILE A 1 82 ? -12.470 3.860 7.728 1.00 92.62 82 ILE A O 1
ATOM 658 N N . PHE A 1 83 ? -13.764 2.188 8.480 1.00 92.50 83 PHE A N 1
ATOM 659 C CA . PHE A 1 83 ? -14.972 2.669 7.814 1.00 92.50 83 PHE A CA 1
ATOM 660 C C . PHE A 1 83 ? -15.412 4.048 8.330 1.00 92.50 83 PHE A C 1
ATOM 662 O O . PHE A 1 83 ? -15.682 4.935 7.521 1.00 92.50 83 PHE A O 1
ATOM 669 N N . GLU A 1 84 ? -15.442 4.263 9.648 1.00 93.94 84 GLU A N 1
ATOM 670 C CA . GLU A 1 84 ? -15.794 5.576 10.208 1.00 93.94 84 GLU A CA 1
ATOM 6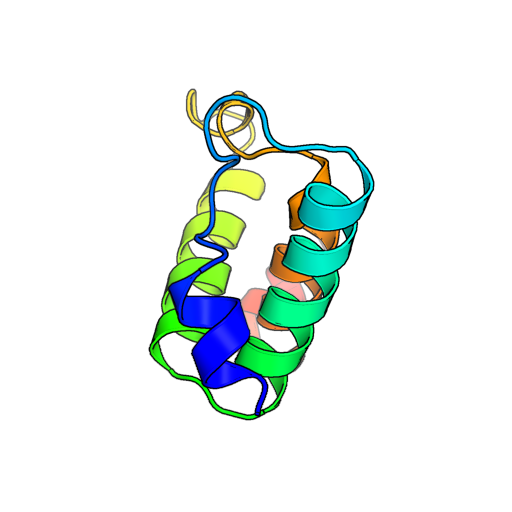71 C C . GLU A 1 84 ? -14.758 6.650 9.842 1.00 93.94 84 GLU A C 1
ATOM 673 O O . GLU A 1 84 ? -15.133 7.766 9.490 1.00 93.94 84 GLU A O 1
ATOM 678 N N . GLN A 1 85 ? -13.466 6.304 9.840 1.00 91.62 85 GLN A N 1
ATOM 679 C CA . GLN A 1 85 ? -12.385 7.211 9.435 1.00 91.62 85 GLN A CA 1
ATOM 680 C C . GLN A 1 85 ? -12.454 7.623 7.954 1.00 91.62 85 GLN A C 1
ATOM 682 O O . GLN A 1 85 ? -11.989 8.697 7.592 1.00 91.62 85 GLN A O 1
ATOM 687 N N . LEU A 1 86 ? -13.011 6.781 7.079 1.00 88.00 86 LEU A N 1
ATOM 688 C CA . LEU A 1 86 ? -13.219 7.114 5.662 1.00 88.00 86 LEU A CA 1
ATOM 689 C C . LEU A 1 86 ? -14.414 8.045 5.433 1.00 88.00 86 LEU A C 1
ATOM 691 O O . LEU A 1 86 ? -14.518 8.657 4.371 1.00 88.00 86 LEU A O 1
ATOM 695 N N . LYS A 1 87 ? -15.347 8.092 6.385 1.00 85.75 87 LYS A N 1
ATOM 696 C CA . LYS A 1 87 ? -16.582 8.873 6.294 1.00 85.75 87 LYS A CA 1
ATOM 697 C C . LYS A 1 87 ? -16.404 10.312 6.785 1.00 85.75 87 LYS A C 1
ATOM 699 O O . LYS A 1 87 ? -17.146 11.182 6.328 1.00 85.75 87 LYS A O 1
ATOM 704 N N . SER A 1 88 ? -15.505 10.525 7.749 1.00 67.88 88 SER A N 1
ATOM 705 C CA . SER A 1 88 ? -15.197 11.831 8.353 1.00 67.88 88 SER A CA 1
ATOM 706 C C . SER A 1 88 ? -14.442 12.748 7.403 1.00 67.88 88 SER A C 1
ATOM 708 O O . SER A 1 88 ? -14.800 13.944 7.360 1.00 67.88 88 SER A O 1
#

Radius of gyration: 12.91 Å; Cα contacts (8 Å, |Δi|>4): 79; chains: 1; bounding box: 31×32×30 Å

Nearest PDB structures (foldseek):
  8sw1-assembly1_A  TM=9.286E-01  e=2.370E-03  Homo sapiens
  2x6h-assembly1_B  TM=4.291E-01  e=9.478E+00  Drosophila melanogaster

Sequence (88 aa):
LLSNIYNKLEWDPLPNEGLQAAMLRDIILIQMGINGHNKTREEAHKRFQILLNSNNQNHHSINPNIRAGIYLTAAKTGNQEIFEQLKS